Protein AF-V4M3G3-F1 (afdb_monomer)

Secondary structure (DSSP, 8-state):
-----HHHHHHHHHHHHHHHHHHHHHHHHHHHHHHHHHHHHHHTSSSSTT-HHHHHHHHHHHHHHHHHHHHHHHHHHHHH---GGGHHHHHHHHHHHHHHHHHHHHHHHHHHHHHHHHHHHHHHHHS---HHHHHHHHHHHHHT--

Solvent-accessible surface area (backbone atoms only — not comparable to full-atom values): 7692 Å² total; per-residue (Å²): 132,83,85,70,52,70,66,59,55,45,50,64,67,18,49,64,26,52,53,50,27,52,53,42,45,54,51,27,48,53,50,21,56,50,53,32,50,53,50,50,54,66,64,60,63,77,72,39,80,85,36,68,71,60,46,53,53,52,54,50,51,39,51,49,53,26,51,34,42,41,23,48,27,48,19,54,24,34,58,58,35,45,59,61,87,53,25,63,60,30,44,58,56,19,52,50,36,45,53,51,33,53,49,52,51,51,51,54,51,50,52,51,50,50,52,54,50,52,52,50,49,48,50,61,58,69,63,44,78,29,74,61,56,56,47,50,52,50,53,52,52,61,73,68,54,134

Foldseek 3Di:
DDPPPVQNVLVVVQVVLVVVLVVLLVVLLVVLVVQLVVQLVVVVPPPCVVPVVVVVLSNLVSVLSSLLSNLLSQLVSLQSGRNDVCNVVSNVVSVVSNVVSVVSVVVSVVVVVVVVVVVVCCCVVVVPVPVVVVVVVVVVVVVPDD

Radius of gyration: 27.98 Å; Cα contacts (8 Å, |Δi|>4): 97; chains: 1; bounding box: 47×36×102 Å

pLDDT: mean 77.21, std 12.93, range [45.16, 96.56]

Structure (mmCIF, N/CA/C/O backbone):
data_AF-V4M3G3-F1
#
_entry.id   AF-V4M3G3-F1
#
loop_
_atom_site.group_PDB
_atom_site.id
_atom_site.type_symbol
_atom_site.label_atom_id
_atom_site.label_alt_id
_atom_site.label_comp_id
_atom_site.label_asym_id
_atom_site.label_entity_id
_atom_site.label_seq_id
_atom_site.pdbx_PDB_ins_code
_atom_site.Cartn_x
_atom_site.Cartn_y
_atom_site.Cartn_z
_atom_site.occupancy
_atom_site.B_iso_or_equiv
_atom_site.auth_seq_id
_atom_site.auth_comp_id
_atom_site.auth_asym_id
_atom_site.auth_atom_id
_atom_site.pdbx_PDB_model_num
ATOM 1 N N . MET A 1 1 ? 25.462 -5.744 -42.652 1.00 45.16 1 MET A N 1
ATOM 2 C CA . MET A 1 1 ? 25.468 -5.465 -41.200 1.00 45.16 1 MET A CA 1
ATOM 3 C C . MET A 1 1 ? 24.360 -4.467 -40.930 1.00 45.16 1 MET A C 1
ATOM 5 O O . MET A 1 1 ? 24.442 -3.348 -41.419 1.00 45.16 1 MET A O 1
ATOM 9 N N . ALA A 1 2 ? 23.264 -4.909 -40.311 1.00 51.62 2 ALA A N 1
ATOM 10 C CA . ALA A 1 2 ? 22.099 -4.059 -40.101 1.00 51.62 2 ALA A CA 1
ATOM 11 C C . ALA A 1 2 ? 22.439 -2.969 -39.077 1.00 51.62 2 ALA A C 1
ATOM 13 O O . ALA A 1 2 ? 22.814 -3.270 -37.946 1.00 51.62 2 ALA A O 1
ATOM 14 N N . TRP A 1 3 ? 22.313 -1.714 -39.498 1.00 50.84 3 TRP A N 1
ATOM 15 C CA . TRP A 1 3 ? 22.397 -0.521 -38.665 1.00 50.84 3 TRP A CA 1
ATOM 16 C C . TRP A 1 3 ? 21.179 -0.460 -37.730 1.00 50.84 3 TRP A C 1
ATOM 18 O O . TRP A 1 3 ? 20.283 0.360 -37.910 1.00 50.84 3 TRP A O 1
ATOM 28 N N . TYR A 1 4 ? 21.089 -1.361 -36.752 1.00 58.00 4 TYR A N 1
ATOM 29 C CA . TYR A 1 4 ? 20.119 -1.192 -35.675 1.00 58.00 4 TYR A CA 1
ATOM 30 C C . TYR A 1 4 ? 20.624 -0.069 -34.776 1.00 58.00 4 TYR A C 1
ATOM 32 O O . TYR A 1 4 ? 21.642 -0.206 -34.100 1.00 58.00 4 TYR A O 1
ATOM 40 N N . SER A 1 5 ? 19.921 1.063 -34.809 1.00 73.44 5 SER A N 1
ATOM 41 C CA . SER A 1 5 ? 20.174 2.172 -33.894 1.00 73.44 5 SER A CA 1
ATOM 42 C C . SER A 1 5 ? 20.185 1.640 -32.449 1.00 73.44 5 SER A C 1
ATOM 44 O O . SER A 1 5 ? 19.262 0.899 -32.086 1.00 73.44 5 SER A O 1
ATOM 46 N N . PRO A 1 6 ? 21.180 2.001 -31.615 1.00 69.75 6 PRO A N 1
ATOM 47 C CA . PRO A 1 6 ? 21.278 1.547 -30.225 1.00 69.75 6 PRO A CA 1
ATOM 48 C C . PRO A 1 6 ? 19.985 1.781 -29.428 1.00 69.75 6 PRO A C 1
ATOM 50 O O . PRO A 1 6 ? 19.645 1.000 -28.543 1.00 69.75 6 PRO A O 1
ATOM 53 N N . LEU A 1 7 ? 19.221 2.815 -29.799 1.00 66.31 7 LEU A N 1
ATOM 54 C CA . LEU A 1 7 ? 17.898 3.122 -29.255 1.00 66.31 7 LEU A CA 1
ATOM 55 C C . LEU A 1 7 ? 16.863 2.031 -29.536 1.00 66.31 7 LEU A C 1
ATOM 57 O O . LEU A 1 7 ? 16.126 1.643 -28.637 1.00 66.31 7 LEU A O 1
ATOM 61 N N . ILE A 1 8 ? 16.811 1.517 -30.766 1.00 72.19 8 ILE A N 1
ATOM 62 C CA . ILE A 1 8 ? 15.848 0.479 -31.153 1.00 72.19 8 ILE A CA 1
ATOM 63 C C . ILE A 1 8 ? 16.177 -0.818 -30.415 1.00 72.19 8 ILE A C 1
ATOM 65 O O . ILE A 1 8 ? 15.272 -1.489 -29.921 1.00 72.19 8 ILE A O 1
ATOM 69 N N . HIS A 1 9 ? 17.467 -1.137 -30.284 1.00 71.31 9 HIS A N 1
ATOM 70 C CA . HIS A 1 9 ? 17.919 -2.317 -29.550 1.00 71.31 9 HIS A CA 1
ATOM 71 C C . HIS A 1 9 ? 17.599 -2.220 -28.048 1.00 71.31 9 HIS A C 1
ATOM 73 O O . HIS A 1 9 ? 17.061 -3.162 -27.472 1.00 71.31 9 HIS A O 1
ATOM 79 N N . ALA A 1 10 ? 17.820 -1.055 -27.427 1.00 67.75 10 ALA A N 1
ATOM 80 C CA . ALA A 1 10 ? 17.429 -0.803 -26.040 1.00 67.75 10 ALA A CA 1
ATOM 81 C C . ALA A 1 10 ? 15.906 -0.899 -25.820 1.00 67.75 10 ALA A C 1
ATOM 83 O O . ALA A 1 10 ? 15.472 -1.449 -24.810 1.00 67.75 10 ALA A O 1
ATOM 84 N N . LEU A 1 11 ? 15.092 -0.425 -26.773 1.00 70.38 11 LEU A N 1
ATOM 85 C CA . LEU A 1 11 ? 13.627 -0.504 -26.697 1.00 70.38 11 LEU A CA 1
ATOM 86 C C . LEU A 1 11 ? 13.104 -1.941 -26.832 1.00 70.38 11 LEU A C 1
ATOM 88 O O . LEU A 1 11 ? 12.148 -2.334 -26.169 1.00 70.38 11 LEU A O 1
ATOM 92 N N . THR A 1 12 ? 13.726 -2.738 -27.705 1.00 72.31 12 THR A N 1
ATOM 93 C CA . THR A 1 12 ? 13.328 -4.144 -27.890 1.00 72.31 12 THR A CA 1
ATOM 94 C C . THR A 1 12 ? 13.699 -5.004 -26.691 1.00 72.31 12 THR A C 1
ATOM 96 O O . THR A 1 12 ? 12.959 -5.920 -26.349 1.00 72.31 12 THR A O 1
ATOM 99 N N . GLN A 1 13 ? 14.807 -4.684 -26.023 1.00 76.50 13 GLN A N 1
ATOM 100 C CA . GLN A 1 13 ? 15.227 -5.360 -24.797 1.00 76.50 13 GLN A CA 1
ATOM 101 C C . GLN A 1 13 ? 14.401 -4.946 -23.568 1.00 76.50 13 GLN A C 1
ATOM 103 O O . GLN A 1 13 ? 14.268 -5.736 -22.636 1.00 76.50 13 GLN A O 1
ATOM 108 N N . SER A 1 14 ? 13.822 -3.740 -23.549 1.00 80.50 14 SER A N 1
ATOM 109 C CA . SER A 1 14 ? 13.018 -3.262 -22.416 1.00 80.50 14 SER A CA 1
ATOM 110 C C . SER A 1 14 ? 11.559 -3.725 -22.453 1.00 80.50 14 SER A C 1
ATOM 112 O O . SER A 1 14 ? 10.949 -3.885 -21.393 1.00 80.50 14 SER A O 1
ATOM 114 N N . LEU A 1 15 ? 11.016 -4.002 -23.646 1.00 84.19 15 LEU A N 1
ATOM 115 C CA . LEU A 1 15 ? 9.641 -4.471 -23.873 1.00 84.19 15 LEU A CA 1
ATOM 116 C C . LEU A 1 15 ? 9.202 -5.615 -22.934 1.00 84.19 15 LEU A C 1
ATOM 118 O O . LEU A 1 15 ? 8.155 -5.470 -22.301 1.00 84.19 15 LEU A O 1
ATOM 122 N N . PRO A 1 16 ? 9.980 -6.703 -22.757 1.00 88.50 16 PRO A N 1
ATOM 123 C CA . PRO A 1 16 ? 9.622 -7.774 -21.825 1.00 88.50 16 PRO A CA 1
ATOM 124 C C . PRO A 1 16 ? 9.454 -7.291 -20.377 1.00 88.50 16 PRO A C 1
ATOM 126 O O . PRO A 1 16 ? 8.475 -7.642 -19.723 1.00 88.50 16 PRO A O 1
ATOM 129 N N . SER A 1 17 ? 10.355 -6.428 -19.894 1.00 89.62 17 SER A N 1
ATOM 130 C CA . SER A 1 17 ? 10.288 -5.898 -18.522 1.00 89.62 17 SER A CA 1
ATOM 131 C C . SER A 1 17 ? 9.113 -4.939 -18.304 1.00 89.62 17 SER A C 1
ATOM 133 O O . SER A 1 17 ? 8.577 -4.856 -17.203 1.00 89.62 17 SER A O 1
ATOM 135 N N . ILE A 1 18 ? 8.667 -4.243 -19.356 1.00 88.44 18 ILE A N 1
ATOM 136 C CA . ILE A 1 18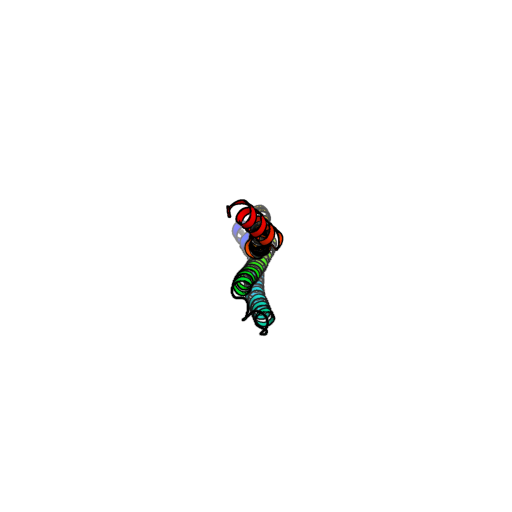 ? 7.473 -3.387 -19.313 1.00 88.44 18 ILE A CA 1
ATOM 137 C C . ILE A 1 18 ? 6.211 -4.244 -19.173 1.00 88.44 18 ILE A C 1
ATOM 139 O O . ILE A 1 18 ? 5.320 -3.913 -18.393 1.00 88.44 18 ILE A O 1
ATOM 143 N N . VAL A 1 19 ? 6.132 -5.361 -19.902 1.00 91.38 19 VAL A N 1
ATOM 144 C CA . VAL A 1 19 ? 5.013 -6.304 -19.764 1.00 91.38 19 VAL A CA 1
ATOM 145 C C . VAL A 1 19 ? 4.981 -6.881 -18.349 1.00 91.38 19 VAL A C 1
ATOM 147 O O . VAL A 1 19 ? 3.924 -6.900 -17.720 1.00 91.38 19 VAL A O 1
ATOM 150 N N . GLU A 1 20 ? 6.136 -7.279 -17.817 1.00 90.88 20 GLU A N 1
ATOM 151 C CA . GLU A 1 20 ? 6.260 -7.792 -16.451 1.00 90.88 20 GLU A CA 1
ATOM 152 C C . GLU A 1 20 ? 5.832 -6.754 -15.402 1.00 90.88 20 GLU A C 1
ATOM 154 O O . GLU A 1 20 ? 5.032 -7.066 -14.519 1.00 90.88 20 GLU A O 1
ATOM 159 N N . PHE A 1 21 ? 6.256 -5.495 -15.557 1.00 92.38 21 PHE A N 1
ATOM 160 C CA . PHE A 1 21 ? 5.810 -4.376 -14.723 1.00 92.38 21 PHE A CA 1
ATOM 161 C C . PHE A 1 21 ? 4.280 -4.269 -14.681 1.00 92.38 21 PHE A C 1
ATOM 163 O O . PHE A 1 21 ? 3.688 -4.208 -13.602 1.00 92.38 21 PHE A O 1
ATOM 170 N N . ILE A 1 22 ? 3.623 -4.284 -15.845 1.00 93.69 22 ILE A N 1
ATOM 171 C CA . ILE A 1 22 ? 2.163 -4.158 -15.938 1.00 93.69 22 ILE A CA 1
ATOM 172 C C . ILE A 1 22 ? 1.476 -5.333 -15.232 1.00 93.69 22 ILE A C 1
ATOM 174 O O . ILE A 1 22 ? 0.533 -5.124 -14.466 1.00 93.69 22 ILE A O 1
ATOM 178 N N . VAL A 1 23 ? 1.959 -6.559 -15.449 1.00 96.06 23 VAL A N 1
ATOM 179 C CA . VAL A 1 23 ? 1.402 -7.766 -14.821 1.00 96.06 23 VAL A CA 1
ATOM 180 C C . VAL A 1 23 ? 1.526 -7.700 -13.298 1.00 96.06 23 VAL A C 1
ATOM 182 O O . VAL A 1 23 ? 0.538 -7.937 -12.601 1.00 96.06 23 VAL A O 1
ATOM 185 N N . ILE A 1 24 ? 2.696 -7.318 -12.774 1.00 94.25 24 ILE A N 1
ATOM 186 C CA . ILE A 1 24 ? 2.923 -7.162 -11.329 1.00 94.25 24 ILE A CA 1
ATOM 187 C C . ILE A 1 24 ? 1.950 -6.135 -10.742 1.00 94.25 24 ILE A C 1
ATOM 189 O O . ILE A 1 24 ? 1.307 -6.408 -9.728 1.00 94.25 24 ILE A O 1
ATOM 193 N N . VAL A 1 25 ? 1.795 -4.976 -11.391 1.00 95.25 25 VAL A N 1
ATOM 194 C CA . VAL A 1 25 ? 0.896 -3.912 -10.923 1.00 95.25 25 VAL A CA 1
ATOM 195 C C . VAL A 1 25 ? -0.558 -4.382 -10.898 1.00 95.25 25 VAL A C 1
ATOM 197 O O . VAL A 1 25 ? -1.245 -4.176 -9.896 1.00 95.25 25 VAL A O 1
ATOM 200 N N . ILE A 1 26 ? -1.031 -5.053 -11.952 1.00 96.56 26 ILE A N 1
ATOM 201 C CA . ILE A 1 26 ? -2.403 -5.579 -12.010 1.00 96.56 26 ILE A CA 1
ATOM 202 C C . ILE A 1 26 ? -2.636 -6.585 -10.880 1.00 96.56 26 ILE A C 1
ATOM 204 O O . ILE A 1 26 ? -3.599 -6.442 -10.122 1.00 96.56 26 ILE A O 1
ATOM 208 N N . ILE A 1 27 ? -1.744 -7.568 -10.727 1.00 95.94 27 ILE A N 1
ATOM 209 C CA . ILE A 1 27 ? 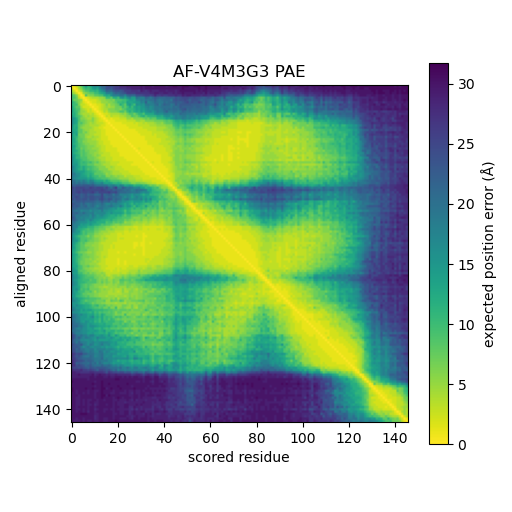-1.867 -8.601 -9.693 1.00 95.94 27 ILE A CA 1
ATOM 210 C C . ILE A 1 27 ? -1.849 -7.966 -8.303 1.00 95.94 27 ILE A C 1
ATOM 212 O O . ILE A 1 27 ? -2.726 -8.252 -7.490 1.00 95.94 27 ILE A O 1
ATOM 216 N N . GLY A 1 28 ? -0.900 -7.075 -8.021 1.00 94.31 28 GLY A N 1
ATOM 217 C CA . GLY A 1 28 ? -0.795 -6.464 -6.700 1.00 94.31 28 GLY A CA 1
ATOM 218 C C . GLY A 1 28 ? -1.983 -5.567 -6.356 1.00 94.31 28 GLY A C 1
ATOM 219 O O . GLY A 1 28 ? -2.438 -5.574 -5.212 1.00 94.31 28 GLY A O 1
ATOM 220 N N . ILE A 1 29 ? -2.577 -4.878 -7.339 1.00 94.94 29 ILE A N 1
ATOM 221 C CA . ILE A 1 29 ? -3.849 -4.173 -7.142 1.00 94.94 29 ILE A CA 1
ATOM 222 C C . ILE A 1 29 ? -4.955 -5.175 -6.784 1.00 94.94 29 ILE A C 1
ATOM 224 O O . ILE A 1 29 ? -5.642 -4.979 -5.779 1.00 94.94 29 ILE A O 1
ATOM 228 N N . MET A 1 30 ? -5.118 -6.263 -7.543 1.00 96.50 30 MET A N 1
ATOM 229 C CA . MET A 1 30 ? -6.134 -7.282 -7.243 1.00 96.50 30 MET A CA 1
ATOM 230 C C . MET A 1 30 ? -5.958 -7.866 -5.835 1.00 96.50 30 MET A C 1
ATOM 232 O O . MET A 1 30 ? -6.932 -7.955 -5.084 1.00 96.50 30 MET A O 1
ATOM 236 N N . VAL A 1 31 ? -4.722 -8.183 -5.442 1.00 95.50 31 VAL A N 1
ATOM 237 C CA . VAL A 1 31 ? -4.388 -8.668 -4.096 1.00 95.50 31 VAL A CA 1
ATOM 238 C C . VAL A 1 31 ? -4.722 -7.617 -3.036 1.00 95.50 31 VAL A C 1
ATOM 240 O O . VAL A 1 31 ? -5.371 -7.949 -2.047 1.00 95.50 31 VAL A O 1
ATOM 243 N N . ALA A 1 32 ? -4.367 -6.345 -3.238 1.00 94.25 32 ALA A N 1
ATOM 244 C CA . ALA A 1 32 ? -4.658 -5.278 -2.282 1.00 94.25 32 ALA A CA 1
ATOM 245 C C . ALA A 1 32 ? -6.166 -5.115 -2.031 1.00 94.25 32 ALA A C 1
ATOM 247 O O . ALA A 1 32 ? -6.603 -4.997 -0.884 1.00 94.25 32 ALA A O 1
ATOM 248 N N . TYR A 1 33 ? -6.980 -5.140 -3.092 1.00 94.38 33 TYR A N 1
ATOM 249 C CA . TYR A 1 33 ? -8.438 -5.090 -2.967 1.00 94.38 33 TYR A CA 1
ATOM 250 C C . TYR A 1 33 ? -9.007 -6.358 -2.319 1.00 94.38 33 TYR A C 1
ATOM 252 O O . TYR A 1 33 ? -9.883 -6.251 -1.458 1.00 94.38 33 TYR A O 1
ATOM 260 N N . GLY A 1 34 ? -8.492 -7.537 -2.681 1.00 93.12 34 GLY A N 1
ATOM 261 C CA . GLY A 1 34 ? -8.896 -8.815 -2.096 1.00 93.12 34 GLY A CA 1
ATOM 262 C C . GLY A 1 34 ? -8.624 -8.877 -0.593 1.00 93.12 34 GLY A C 1
ATOM 263 O O . GLY A 1 34 ? -9.541 -9.109 0.194 1.00 93.12 34 GLY A O 1
ATOM 264 N N . VAL A 1 35 ? -7.392 -8.578 -0.175 1.00 92.69 35 VAL A N 1
ATOM 265 C CA . VAL A 1 35 ? -6.981 -8.565 1.237 1.00 92.69 35 VAL A CA 1
ATOM 266 C C . VAL A 1 35 ? -7.777 -7.530 2.032 1.00 92.69 35 VAL A C 1
ATOM 268 O O . VAL A 1 35 ? -8.276 -7.842 3.112 1.00 92.69 35 VAL A O 1
ATOM 271 N N . ALA A 1 36 ? -7.988 -6.326 1.490 1.00 89.19 36 ALA A N 1
ATOM 272 C CA . ALA A 1 36 ? -8.802 -5.305 2.149 1.00 89.19 36 ALA A CA 1
ATOM 273 C C . ALA A 1 36 ? -10.266 -5.742 2.335 1.00 89.19 36 ALA A C 1
ATOM 275 O O . ALA A 1 36 ? -10.878 -5.455 3.366 1.00 89.19 36 ALA A O 1
ATOM 276 N N . ALA A 1 37 ? -10.841 -6.449 1.358 1.00 89.06 37 ALA A N 1
ATOM 277 C CA . ALA A 1 37 ? -12.192 -6.990 1.463 1.00 89.06 37 ALA A CA 1
ATOM 278 C C . ALA A 1 37 ? -12.283 -8.105 2.517 1.00 89.06 37 ALA A C 1
ATOM 280 O O . ALA A 1 37 ? -13.229 -8.116 3.307 1.00 89.06 37 ALA A O 1
ATOM 281 N N . VAL A 1 38 ? -11.293 -9.004 2.565 1.00 88.62 38 VAL A N 1
ATOM 282 C CA . VAL A 1 38 ? -11.206 -10.066 3.580 1.00 88.62 38 VAL A CA 1
ATOM 283 C C . VAL A 1 38 ? -11.069 -9.467 4.977 1.00 88.62 38 VAL A C 1
ATOM 285 O O . VAL A 1 38 ? -11.845 -9.824 5.859 1.00 88.62 38 VAL A O 1
ATOM 288 N N . LEU A 1 39 ? -10.164 -8.503 5.170 1.00 86.50 39 LEU A N 1
ATOM 289 C CA . LEU A 1 39 ? -9.990 -7.809 6.447 1.00 86.50 39 LEU A CA 1
ATOM 290 C C . LEU A 1 39 ? -11.268 -7.092 6.880 1.00 86.50 39 LEU A C 1
ATOM 292 O O . LEU A 1 39 ? -11.704 -7.262 8.012 1.00 86.50 39 LEU A O 1
ATOM 296 N N . ARG A 1 40 ? -11.925 -6.349 5.980 1.00 83.38 40 ARG A N 1
ATOM 297 C CA . ARG A 1 40 ? -13.220 -5.718 6.288 1.00 83.38 40 ARG A CA 1
ATOM 298 C C . ARG A 1 40 ? -14.246 -6.740 6.752 1.00 83.38 40 ARG A C 1
ATOM 300 O O . ARG A 1 40 ? -14.909 -6.496 7.750 1.00 83.38 40 ARG A O 1
ATOM 307 N N . ARG A 1 41 ? -14.377 -7.873 6.055 1.00 81.88 41 ARG A N 1
ATOM 308 C CA . ARG A 1 41 ? -15.327 -8.932 6.431 1.00 81.88 41 ARG A CA 1
ATOM 309 C C . ARG A 1 41 ? -14.984 -9.565 7.777 1.00 81.88 41 ARG A C 1
ATOM 311 O O . ARG A 1 41 ? -15.888 -9.754 8.580 1.00 81.88 41 ARG A O 1
ATOM 318 N N . ALA A 1 42 ? -13.709 -9.845 8.033 1.00 78.56 42 ALA A N 1
ATOM 319 C CA . ALA A 1 42 ? -13.252 -10.403 9.304 1.00 78.56 42 ALA A CA 1
ATOM 320 C C . ALA A 1 42 ? -13.531 -9.450 10.478 1.00 78.56 42 ALA A C 1
ATOM 322 O O . ALA A 1 42 ? -13.993 -9.877 11.530 1.00 78.56 42 ALA A O 1
ATOM 323 N N . LEU A 1 43 ? -13.317 -8.150 10.276 1.00 71.19 43 LEU A N 1
ATOM 324 C CA . LEU A 1 43 ? -13.523 -7.116 11.293 1.00 71.19 43 LEU A CA 1
ATOM 325 C C . LEU A 1 43 ? -15.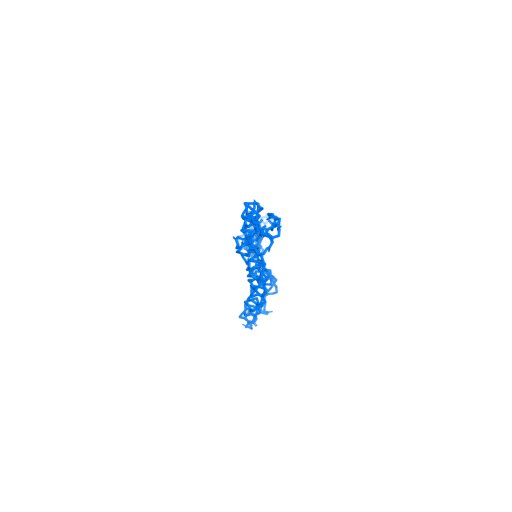003 -6.719 11.460 1.00 71.19 43 LEU A C 1
ATOM 327 O O . LEU A 1 43 ? -15.385 -6.188 12.496 1.00 71.19 43 LEU A O 1
ATOM 331 N N . LEU A 1 44 ? -15.852 -6.999 10.466 1.00 65.94 44 LEU A N 1
ATOM 332 C CA . LEU A 1 44 ? -17.306 -6.784 10.506 1.00 65.94 44 LEU A CA 1
ATOM 333 C C . LEU A 1 44 ? -18.083 -7.918 11.190 1.00 65.94 44 LEU A C 1
ATOM 335 O O . LEU A 1 44 ? -19.307 -7.833 11.272 1.00 65.94 44 LEU A O 1
ATOM 339 N N . LEU A 1 45 ? -17.426 -8.978 11.673 1.00 60.56 45 LEU A N 1
ATOM 340 C CA . LEU A 1 45 ? -18.083 -10.087 12.373 1.00 60.56 45 LEU A CA 1
ATOM 341 C C . LEU A 1 45 ? -18.660 -9.630 13.726 1.00 60.56 45 LEU A C 1
ATOM 343 O O . LEU A 1 45 ? -18.066 -9.905 14.758 1.00 60.56 45 LEU A O 1
ATOM 347 N N . LYS A 1 46 ? -19.811 -8.937 13.707 1.00 56.19 46 LYS A N 1
ATOM 348 C CA . LYS A 1 46 ? -20.770 -8.600 14.790 1.00 56.19 46 LYS A CA 1
ATOM 349 C C . LYS A 1 46 ? -20.246 -7.997 16.110 1.00 56.19 46 LYS A C 1
ATOM 351 O O . LYS A 1 46 ? -21.055 -7.516 16.893 1.00 56.19 46 LYS A O 1
ATOM 356 N N . TYR A 1 47 ? -18.944 -7.979 16.362 1.00 57.78 47 TYR A N 1
ATOM 357 C CA . TYR A 1 47 ? -18.349 -7.662 17.661 1.00 57.78 47 TYR A CA 1
ATOM 358 C C . TYR A 1 47 ? -18.081 -6.161 17.837 1.00 57.78 47 TYR A C 1
ATOM 360 O O . TYR A 1 47 ? -18.106 -5.648 18.950 1.00 57.78 47 TYR A O 1
ATOM 368 N N . PHE A 1 48 ? -17.859 -5.438 16.735 1.00 58.75 48 PHE A N 1
ATOM 369 C CA . PHE A 1 48 ? -17.474 -4.020 16.755 1.00 58.75 48 PHE A CA 1
ATOM 370 C C . PHE A 1 48 ? -18.604 -3.050 16.390 1.00 58.75 48 PHE A C 1
ATOM 372 O O . PHE A 1 48 ? -18.403 -1.840 16.453 1.00 58.75 48 PHE A O 1
ATOM 379 N N . ASP A 1 49 ? -19.804 -3.539 16.056 1.00 61.44 49 ASP A N 1
ATOM 380 C CA . ASP A 1 49 ? -20.958 -2.655 15.815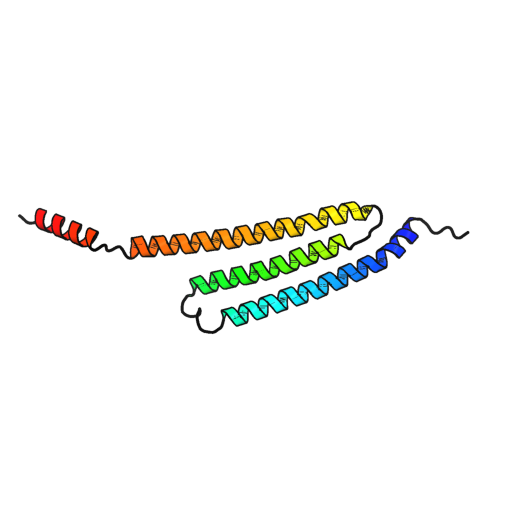 1.00 61.44 49 ASP A CA 1
ATOM 381 C C . ASP A 1 49 ? -21.400 -1.905 17.082 1.00 61.44 49 ASP A C 1
ATOM 383 O O . ASP A 1 49 ? -22.008 -0.844 16.985 1.00 61.44 49 ASP A O 1
ATOM 387 N N . GLN A 1 50 ? -21.043 -2.414 18.266 1.00 62.28 50 GLN A N 1
ATOM 388 C CA . GLN A 1 50 ? -21.313 -1.767 19.553 1.00 62.28 50 GLN A CA 1
ATOM 389 C C . GLN A 1 50 ? -20.327 -0.629 19.892 1.00 62.28 50 GLN A C 1
ATOM 391 O O . GLN A 1 50 ? -20.589 0.127 20.823 1.00 62.28 50 GLN A O 1
ATOM 396 N N . TYR A 1 51 ? -19.227 -0.469 19.139 1.00 66.81 51 TYR A N 1
ATOM 397 C CA . TYR A 1 51 ? -18.173 0.519 19.414 1.00 66.81 51 TYR A CA 1
ATOM 398 C C . TYR A 1 51 ? -17.804 1.323 18.150 1.00 66.81 51 TYR A C 1
ATOM 400 O O . TYR A 1 51 ? -16.864 0.963 17.430 1.00 66.81 51 TYR A O 1
ATOM 408 N N . PRO A 1 52 ? -18.520 2.427 17.854 1.00 65.62 52 PRO A N 1
ATOM 409 C CA . PRO A 1 52 ? -18.331 3.206 16.625 1.00 65.62 52 PRO A CA 1
ATOM 410 C C . PRO A 1 52 ? -16.92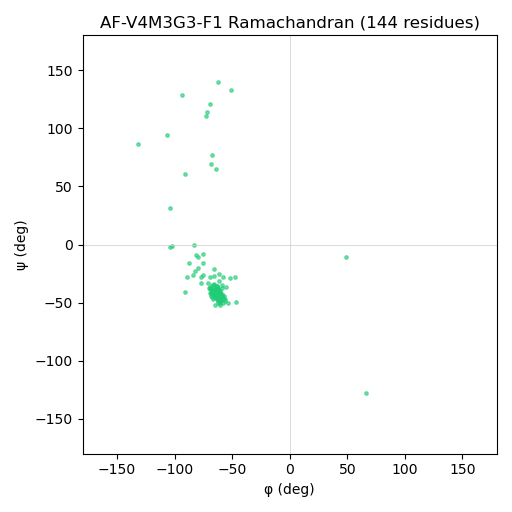1 3.808 16.475 1.00 65.62 52 PRO A C 1
ATOM 412 O O . PRO A 1 52 ? -16.413 3.891 15.356 1.00 65.62 52 PRO A O 1
ATOM 415 N N . GLU A 1 53 ? -16.250 4.150 17.577 1.00 65.88 53 GLU A N 1
ATOM 416 C CA . GLU A 1 53 ? -14.867 4.659 17.578 1.00 65.88 53 GLU A CA 1
ATOM 417 C C . GLU A 1 53 ? -13.858 3.599 17.108 1.00 65.88 53 GLU A C 1
ATOM 419 O O . GLU A 1 53 ? -12.989 3.865 16.272 1.00 65.88 53 GLU A O 1
ATOM 424 N N . VAL A 1 54 ? -14.035 2.350 17.550 1.00 64.69 54 VAL A N 1
ATOM 425 C CA . VAL A 1 54 ? -13.190 1.217 17.144 1.00 64.69 54 VAL A CA 1
ATOM 426 C C . VAL A 1 54 ? -13.426 0.874 15.671 1.00 64.69 54 VAL A C 1
ATOM 428 O O . VAL A 1 54 ? -12.483 0.586 14.937 1.00 64.69 54 VAL A O 1
ATOM 431 N N . LYS A 1 55 ? -14.671 0.986 15.192 1.00 67.62 55 LYS A N 1
ATOM 432 C CA . LYS A 1 55 ? -15.032 0.778 13.779 1.00 67.62 55 LYS A CA 1
ATOM 433 C C . LYS A 1 55 ? -14.348 1.784 12.840 1.00 67.62 55 LYS A C 1
ATOM 435 O O . LYS A 1 55 ? -13.920 1.399 11.750 1.00 67.62 55 LYS A O 1
ATOM 440 N N . GLY A 1 56 ? -14.195 3.041 13.264 1.00 69.00 56 GLY A N 1
ATOM 441 C CA . GLY A 1 56 ? -13.449 4.068 12.525 1.00 69.00 56 GLY A CA 1
ATOM 442 C C . GLY A 1 56 ? -11.953 3.754 12.413 1.00 69.00 56 GLY A C 1
ATOM 443 O O . GLY A 1 56 ? -11.391 3.788 11.315 1.00 69.00 56 GLY A O 1
ATOM 444 N N . LEU A 1 57 ? -11.327 3.351 13.524 1.00 70.62 57 LEU A N 1
ATOM 445 C CA . LEU A 1 57 ? -9.925 2.909 13.557 1.00 70.62 57 LEU A CA 1
ATOM 446 C C . LEU A 1 57 ? -9.685 1.654 12.705 1.00 70.62 57 LEU A C 1
ATOM 448 O O . LEU A 1 57 ? -8.679 1.561 12.003 1.00 70.62 57 LEU A O 1
ATOM 452 N N . LEU A 1 58 ? -10.632 0.715 12.705 1.00 71.88 58 LEU A N 1
ATOM 453 C CA . LEU A 1 58 ? -10.602 -0.479 11.857 1.00 71.88 58 LEU A CA 1
ATOM 454 C C . LEU A 1 58 ? -10.719 -0.130 10.366 1.00 71.88 58 LEU A C 1
ATOM 456 O O . LEU A 1 58 ? -10.041 -0.717 9.527 1.00 71.88 58 LEU A O 1
ATOM 460 N N . GLY A 1 59 ? -11.547 0.853 10.008 1.00 75.25 59 GLY A N 1
ATOM 461 C CA . GLY A 1 59 ? -11.633 1.349 8.633 1.00 75.25 59 GLY A CA 1
ATOM 462 C C . GLY A 1 59 ? -10.312 1.953 8.145 1.00 75.25 59 GLY A C 1
ATOM 463 O O . GLY A 1 59 ? -9.871 1.654 7.030 1.00 75.25 59 GLY A O 1
ATOM 464 N N . LEU A 1 60 ? -9.669 2.753 9.001 1.00 79.00 60 LEU A N 1
ATOM 465 C CA . LEU A 1 60 ? -8.350 3.342 8.760 1.00 79.00 60 LEU A CA 1
ATOM 466 C C . LEU A 1 60 ? -7.260 2.275 8.626 1.00 79.00 60 LEU A C 1
ATOM 468 O O . LEU A 1 60 ? -6.480 2.331 7.676 1.00 79.00 60 LEU A O 1
ATOM 472 N N . SER A 1 61 ? -7.236 1.269 9.505 1.00 80.62 61 SER A N 1
ATOM 473 C CA . SER A 1 61 ? -6.232 0.202 9.452 1.00 80.62 61 SER A CA 1
ATOM 474 C C . SER A 1 61 ? -6.350 -0.638 8.178 1.00 80.62 61 SER A C 1
ATOM 476 O O . SER A 1 61 ? -5.342 -0.908 7.528 1.00 80.62 61 SER A O 1
ATOM 478 N N . VAL A 1 62 ? -7.568 -0.971 7.731 1.00 86.00 62 VAL A N 1
ATOM 479 C CA . VAL A 1 62 ? -7.754 -1.677 6.452 1.00 86.00 62 VAL A CA 1
ATOM 480 C C . VAL A 1 62 ? -7.342 -0.812 5.259 1.00 86.00 62 VAL A C 1
ATOM 482 O O . VAL A 1 62 ? -6.743 -1.316 4.305 1.00 86.00 62 VAL A O 1
ATOM 485 N N . GLY A 1 63 ? -7.643 0.489 5.300 1.00 86.12 63 GLY A N 1
ATOM 486 C CA . GLY A 1 63 ? -7.171 1.442 4.296 1.00 86.12 63 GLY A CA 1
ATOM 487 C C . GLY A 1 63 ? -5.643 1.492 4.219 1.00 86.12 63 GLY A C 1
ATOM 488 O O . GLY A 1 63 ? -5.085 1.417 3.124 1.00 86.12 63 GLY A O 1
ATOM 489 N N . ALA A 1 64 ? -4.976 1.529 5.374 1.00 86.38 64 ALA A N 1
ATOM 490 C CA . ALA A 1 64 ? -3.521 1.531 5.479 1.00 86.38 64 ALA A CA 1
ATOM 491 C C . ALA A 1 64 ? -2.898 0.233 4.946 1.00 86.38 64 ALA A C 1
ATOM 493 O O . ALA A 1 64 ? -1.955 0.297 4.163 1.00 86.38 64 ALA A O 1
ATOM 494 N N . VAL A 1 65 ? -3.457 -0.938 5.275 1.00 88.94 65 VAL A N 1
ATOM 495 C CA . VAL A 1 65 ? -2.982 -2.229 4.738 1.00 88.94 65 VAL A CA 1
ATOM 496 C C . VAL A 1 65 ? -3.126 -2.282 3.217 1.00 88.94 65 VAL A C 1
ATOM 498 O O . VAL A 1 65 ? -2.202 -2.696 2.520 1.00 88.94 65 VAL A O 1
ATOM 501 N N . LYS A 1 66 ? -4.256 -1.813 2.673 1.00 90.88 66 LYS A N 1
ATOM 502 C CA . LYS A 1 66 ? -4.450 -1.733 1.219 1.00 90.88 66 LYS A CA 1
ATOM 503 C C . LYS A 1 66 ? -3.391 -0.844 0.562 1.00 90.88 66 LYS A C 1
ATOM 505 O O . LYS A 1 66 ? -2.793 -1.247 -0.432 1.00 90.88 66 LYS A O 1
ATOM 510 N N . ALA A 1 67 ? -3.170 0.354 1.105 1.00 88.25 67 ALA A N 1
ATOM 511 C CA . ALA A 1 67 ? -2.172 1.290 0.593 1.00 88.25 67 ALA A CA 1
ATOM 512 C C . ALA A 1 67 ? -0.753 0.709 0.681 1.00 88.25 67 ALA A C 1
ATOM 514 O O . ALA A 1 67 ? 0.008 0.808 -0.277 1.00 88.25 67 ALA A O 1
ATOM 515 N N . PHE A 1 68 ? -0.428 0.030 1.783 1.00 89.25 68 PHE A N 1
ATOM 516 C CA . PHE A 1 68 ? 0.849 -0.648 1.977 1.00 89.25 68 PHE A CA 1
ATOM 517 C C . PHE A 1 68 ? 1.118 -1.699 0.893 1.00 89.25 68 PHE A C 1
ATOM 519 O O . PHE A 1 68 ? 2.164 -1.660 0.252 1.00 89.25 68 PHE A O 1
ATOM 526 N N . ILE A 1 69 ? 0.157 -2.590 0.626 1.00 91.25 69 ILE A N 1
ATOM 527 C CA . ILE A 1 69 ? 0.303 -3.632 -0.404 1.00 91.25 69 ILE A CA 1
ATOM 528 C C . ILE A 1 69 ? 0.528 -3.005 -1.787 1.00 91.25 69 ILE A C 1
ATOM 530 O O . ILE A 1 69 ? 1.374 -3.478 -2.547 1.00 91.25 69 ILE A O 1
ATOM 534 N N . ILE A 1 70 ? -0.180 -1.917 -2.109 1.00 91.88 70 ILE A N 1
ATOM 535 C CA . ILE A 1 70 ? -0.005 -1.193 -3.379 1.00 91.88 70 ILE A CA 1
ATOM 536 C C . ILE A 1 70 ? 1.403 -0.595 -3.481 1.00 91.88 70 ILE A C 1
ATOM 538 O O . ILE A 1 70 ? 2.041 -0.712 -4.523 1.00 91.88 70 ILE A O 1
ATOM 542 N N . LEU A 1 71 ? 1.911 0.013 -2.409 1.00 91.31 71 LEU A N 1
ATOM 543 C CA . LEU A 1 71 ? 3.245 0.615 -2.400 1.00 91.31 71 LEU A CA 1
ATOM 544 C C . LEU A 1 71 ? 4.357 -0.428 -2.516 1.00 91.31 71 LEU A C 1
ATOM 546 O O . LEU A 1 71 ? 5.295 -0.227 -3.282 1.00 91.31 71 LEU A O 1
ATOM 550 N N . VAL A 1 72 ? 4.225 -1.565 -1.830 1.00 91.00 72 VAL A N 1
ATOM 551 C CA . VAL A 1 72 ? 5.148 -2.701 -1.979 1.00 91.00 72 VAL A CA 1
ATOM 552 C C . VAL A 1 72 ? 5.102 -3.250 -3.405 1.00 91.00 72 VAL A C 1
ATOM 554 O O . VAL A 1 72 ? 6.145 -3.494 -4.004 1.00 91.00 72 VAL A O 1
ATOM 557 N N . THR A 1 73 ? 3.906 -3.385 -3.983 1.00 94.06 73 THR A N 1
ATOM 558 C CA . THR A 1 73 ? 3.740 -3.813 -5.380 1.00 94.06 73 THR A CA 1
ATOM 559 C C . THR A 1 73 ? 4.463 -2.866 -6.332 1.00 94.06 73 THR A C 1
ATOM 561 O O . THR A 1 73 ? 5.186 -3.322 -7.212 1.00 94.06 73 THR A O 1
ATOM 564 N N . LEU A 1 74 ? 4.296 -1.553 -6.152 1.00 91.94 74 LEU A N 1
ATOM 565 C CA . LEU A 1 74 ? 4.963 -0.544 -6.973 1.00 91.94 74 LEU A CA 1
ATOM 566 C C . LEU A 1 74 ? 6.482 -0.603 -6.817 1.00 91.94 74 LEU A C 1
ATOM 568 O O . LEU A 1 74 ? 7.179 -0.568 -7.825 1.00 91.94 74 LEU A O 1
ATOM 572 N N . ALA A 1 75 ? 6.994 -0.746 -5.592 1.00 90.12 75 ALA A N 1
ATOM 573 C CA . ALA A 1 75 ? 8.427 -0.910 -5.348 1.00 90.12 75 ALA A CA 1
ATOM 574 C C . ALA A 1 75 ? 8.992 -2.107 -6.130 1.00 90.12 75 ALA A C 1
ATOM 576 O O . ALA A 1 75 ? 9.970 -1.971 -6.861 1.00 90.12 75 ALA A O 1
ATOM 577 N N . ILE A 1 76 ? 8.329 -3.264 -6.044 1.00 89.50 76 ILE A N 1
ATOM 578 C CA . ILE A 1 76 ? 8.737 -4.474 -6.770 1.00 89.50 76 ILE A CA 1
ATOM 579 C C . ILE A 1 76 ? 8.644 -4.252 -8.284 1.00 89.50 76 ILE A C 1
ATOM 581 O O . ILE A 1 76 ? 9.582 -4.575 -9.007 1.00 89.50 76 ILE A O 1
ATOM 585 N N . ALA A 1 77 ? 7.550 -3.664 -8.771 1.00 90.75 77 ALA A N 1
ATOM 586 C CA . ALA A 1 77 ? 7.357 -3.411 -10.194 1.00 90.75 77 ALA A CA 1
ATOM 587 C C . ALA A 1 77 ? 8.462 -2.499 -10.757 1.00 90.75 77 ALA A C 1
ATOM 589 O O . ALA A 1 77 ? 9.073 -2.829 -11.773 1.00 90.75 77 ALA A O 1
ATOM 590 N N . PHE A 1 78 ? 8.778 -1.393 -10.075 1.00 88.94 78 PHE A N 1
ATOM 591 C CA . PHE A 1 78 ? 9.856 -0.488 -10.484 1.00 88.94 78 PHE A CA 1
ATOM 592 C C . PHE A 1 78 ? 11.235 -1.156 -10.456 1.00 88.94 78 PHE A C 1
ATOM 594 O O . PHE A 1 78 ? 12.039 -0.906 -11.350 1.00 88.94 78 PHE A O 1
ATOM 601 N N . ALA A 1 79 ? 11.496 -2.047 -9.494 1.00 86.62 79 ALA A N 1
ATOM 602 C CA . ALA A 1 79 ? 12.769 -2.763 -9.398 1.00 86.62 79 ALA A CA 1
ATOM 603 C C . ALA A 1 79 ? 13.020 -3.732 -10.570 1.00 86.62 79 ALA A C 1
ATOM 605 O O . ALA A 1 79 ? 14.171 -4.011 -10.911 1.00 86.62 79 ALA A O 1
ATOM 606 N N . VAL A 1 80 ? 11.954 -4.242 -11.191 1.00 88.00 80 VAL A N 1
ATOM 607 C CA . VAL A 1 80 ? 12.022 -5.198 -12.309 1.00 88.00 80 VAL A CA 1
ATOM 608 C C . VAL A 1 80 ? 12.125 -4.492 -13.672 1.00 88.00 80 VAL A C 1
ATOM 610 O O . VAL A 1 80 ? 12.531 -5.103 -14.663 1.00 88.00 80 VAL A O 1
ATOM 613 N N . LEU A 1 81 ? 11.826 -3.191 -13.736 1.00 87.50 81 LEU A N 1
ATOM 614 C CA . LEU A 1 81 ? 11.812 -2.414 -14.974 1.00 87.50 81 LEU A CA 1
ATOM 615 C C . LEU A 1 81 ? 13.239 -2.161 -15.504 1.00 87.50 81 LEU A C 1
ATOM 617 O O . LEU A 1 81 ? 14.022 -1.419 -14.911 1.00 87.50 81 LEU A O 1
ATOM 621 N N . LYS A 1 82 ? 13.576 -2.741 -16.663 1.00 84.38 82 LYS A N 1
ATOM 622 C CA . LYS A 1 82 ? 14.906 -2.638 -17.289 1.00 84.38 82 LYS A CA 1
ATOM 623 C C . LYS A 1 82 ? 14.851 -1.712 -18.500 1.00 84.38 82 LYS A C 1
ATOM 625 O O . LYS A 1 82 ? 14.564 -2.135 -19.615 1.00 84.38 82 LYS A O 1
ATOM 630 N N . LEU A 1 83 ? 15.164 -0.435 -18.288 1.00 81.75 83 LEU A N 1
ATOM 631 C CA . LEU A 1 83 ? 15.129 0.621 -19.312 1.00 81.75 83 LEU A CA 1
ATOM 632 C C . LEU A 1 83 ? 16.533 1.006 -19.822 1.00 81.75 83 LEU A C 1
ATOM 634 O O . LEU A 1 83 ? 16.798 2.164 -20.148 1.00 81.75 83 LEU A O 1
ATOM 638 N N . GLY A 1 84 ? 17.472 0.055 -19.847 1.00 80.56 84 GLY A N 1
ATOM 639 C CA . GLY A 1 84 ? 18.865 0.325 -20.217 1.00 80.56 84 GLY A CA 1
ATOM 640 C C . GLY A 1 84 ? 19.552 1.241 -19.188 1.00 80.56 84 GLY A C 1
ATOM 641 O O . GLY A 1 84 ? 19.470 0.942 -17.994 1.00 80.56 84 GLY A O 1
ATOM 642 N N . PRO A 1 85 ? 20.191 2.360 -19.586 1.00 75.00 85 PRO A N 1
ATOM 643 C CA . PRO A 1 85 ? 20.852 3.285 -18.654 1.00 75.00 85 PRO A CA 1
ATOM 644 C C . PRO A 1 85 ? 19.914 3.860 -17.584 1.00 75.00 85 PRO A C 1
ATOM 646 O O . PRO A 1 85 ? 20.347 4.167 -16.478 1.00 75.00 85 PRO A O 1
ATOM 649 N N . ALA A 1 86 ? 18.615 3.966 -17.889 1.00 77.75 86 ALA A N 1
ATOM 650 C CA . ALA A 1 86 ? 17.622 4.497 -16.962 1.00 77.75 86 ALA A CA 1
ATOM 651 C C . ALA A 1 86 ? 17.235 3.523 -15.830 1.00 77.75 86 ALA A C 1
ATOM 653 O O . ALA A 1 86 ? 16.557 3.923 -14.887 1.00 77.75 86 ALA A O 1
ATOM 654 N N . THR A 1 87 ? 17.686 2.264 -15.885 1.00 81.88 87 THR A N 1
ATOM 655 C CA . THR A 1 87 ? 17.403 1.241 -14.859 1.00 81.88 87 THR A CA 1
ATOM 656 C C . THR A 1 87 ? 17.900 1.663 -13.475 1.00 81.88 87 THR A C 1
ATOM 658 O O . THR A 1 87 ? 17.227 1.402 -12.484 1.00 81.88 87 THR A O 1
ATOM 661 N N . VAL A 1 88 ? 19.030 2.378 -13.400 1.00 82.38 88 VAL A N 1
ATOM 662 C CA . VAL A 1 88 ? 19.579 2.878 -12.127 1.00 82.38 88 VAL A CA 1
ATOM 663 C C . VAL A 1 88 ? 18.600 3.843 -11.454 1.00 82.38 88 VAL A C 1
ATOM 665 O O . VAL A 1 88 ? 18.297 3.698 -10.275 1.00 82.38 88 VAL A O 1
ATOM 668 N N . TYR A 1 89 ? 18.015 4.771 -12.218 1.00 81.19 89 TYR A N 1
ATOM 669 C CA . TYR A 1 89 ? 17.001 5.685 -11.689 1.00 81.19 89 TYR A CA 1
ATOM 670 C C . TYR A 1 89 ? 15.725 4.953 -11.268 1.00 81.19 89 TYR A C 1
ATOM 672 O O . TYR A 1 89 ? 15.110 5.331 -10.279 1.00 81.19 89 TYR A O 1
ATOM 680 N N . MET A 1 90 ? 15.327 3.893 -11.979 1.00 83.12 90 MET A N 1
ATOM 68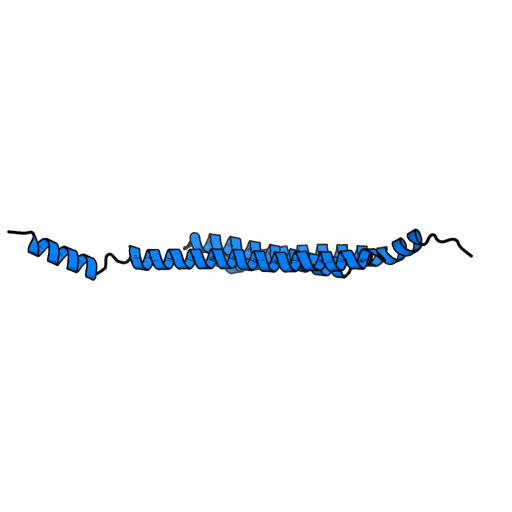1 C CA . MET A 1 90 ? 14.147 3.101 -11.606 1.00 83.12 90 MET A CA 1
ATOM 682 C C . MET A 1 90 ? 14.354 2.333 -10.296 1.00 83.12 90 MET A C 1
ATOM 684 O O . MET A 1 90 ? 13.419 2.226 -9.506 1.00 83.12 90 MET A O 1
ATOM 688 N N . GLN A 1 91 ? 15.574 1.864 -10.025 1.00 82.62 91 GLN A N 1
ATOM 689 C CA . GLN A 1 91 ? 15.925 1.242 -8.745 1.00 82.62 91 GLN A CA 1
ATOM 690 C C . GLN A 1 91 ? 15.895 2.245 -7.590 1.00 82.62 91 GLN A C 1
ATOM 692 O O . GLN A 1 91 ? 15.367 1.933 -6.527 1.00 82.62 91 GLN A O 1
ATOM 697 N N . GLU A 1 92 ? 16.383 3.467 -7.807 1.00 81.00 92 GLU A N 1
ATOM 698 C CA . GLU A 1 92 ? 16.247 4.539 -6.816 1.00 81.00 92 GLU A CA 1
ATOM 699 C C . GLU A 1 92 ? 14.772 4.874 -6.566 1.00 81.00 92 GLU A C 1
ATOM 701 O O . GLU A 1 92 ? 14.323 4.922 -5.421 1.00 81.00 92 GLU A O 1
ATOM 706 N N . VAL A 1 93 ? 13.977 5.010 -7.635 1.00 81.19 93 VAL A N 1
ATOM 707 C CA . VAL A 1 93 ? 12.528 5.246 -7.549 1.00 81.19 93 VAL A CA 1
ATOM 708 C C . VAL A 1 93 ? 11.819 4.120 -6.789 1.00 81.19 93 VAL A C 1
ATOM 710 O O . VAL A 1 93 ? 10.922 4.407 -6.001 1.00 81.19 93 VAL A O 1
ATOM 713 N N . ALA A 1 94 ? 12.237 2.862 -6.949 1.00 84.56 94 ALA A N 1
ATOM 714 C CA . ALA A 1 94 ? 11.657 1.709 -6.258 1.00 84.56 94 ALA A CA 1
ATOM 715 C C . ALA A 1 94 ? 11.785 1.772 -4.723 1.00 84.56 94 ALA A C 1
ATOM 717 O O . ALA A 1 94 ? 10.943 1.215 -4.015 1.00 84.56 94 ALA A O 1
ATOM 718 N N . ASN A 1 95 ? 12.781 2.486 -4.192 1.00 83.06 95 ASN A N 1
ATOM 719 C CA . ASN A 1 95 ? 12.989 2.612 -2.748 1.00 83.06 95 ASN A CA 1
ATOM 720 C C . ASN A 1 95 ? 12.013 3.601 -2.082 1.00 83.06 95 ASN A C 1
ATOM 722 O O . ASN A 1 95 ? 11.663 3.438 -0.908 1.00 83.06 95 ASN A O 1
ATOM 726 N N . TYR A 1 96 ? 11.520 4.607 -2.814 1.00 83.00 96 TYR A N 1
ATOM 727 C CA . TYR A 1 96 ? 10.622 5.626 -2.254 1.00 83.00 96 TYR A CA 1
ATOM 728 C C . TYR A 1 96 ? 9.253 5.077 -1.825 1.00 83.00 96 TYR A C 1
ATOM 730 O O . TYR A 1 96 ? 8.839 5.384 -0.703 1.00 83.00 96 TYR A O 1
ATOM 738 N N . PRO A 1 97 ? 8.539 4.257 -2.631 1.00 83.38 97 PRO A N 1
ATOM 739 C CA . PRO A 1 97 ? 7.275 3.659 -2.214 1.00 83.38 97 PRO A CA 1
ATOM 740 C C . PRO A 1 97 ? 7.399 2.861 -0.919 1.00 83.38 97 PRO A C 1
ATOM 742 O O . PRO A 1 97 ? 6.495 2.925 -0.091 1.00 83.38 97 PRO A O 1
ATOM 745 N N . LEU A 1 98 ? 8.518 2.159 -0.707 1.00 80.31 98 LEU A N 1
ATOM 746 C CA . LEU A 1 98 ? 8.737 1.365 0.501 1.00 80.31 98 LEU A CA 1
ATOM 747 C C . LEU A 1 98 ? 8.894 2.250 1.747 1.00 80.31 98 LEU A C 1
ATOM 749 O O . LEU A 1 98 ? 8.260 1.992 2.772 1.00 80.31 98 LEU A O 1
ATOM 753 N N . SER A 1 99 ? 9.676 3.329 1.641 1.00 82.44 99 SER A N 1
ATOM 754 C CA . SER A 1 99 ? 9.806 4.338 2.702 1.00 82.44 99 SER A CA 1
ATOM 755 C C . SER A 1 99 ? 8.458 4.996 3.026 1.00 82.44 99 SER A C 1
ATOM 757 O O . SER A 1 99 ? 8.060 5.093 4.190 1.00 82.44 99 SER A O 1
ATOM 759 N N . LEU A 1 100 ? 7.691 5.356 1.990 1.00 81.19 100 LEU A N 1
ATOM 760 C CA . LEU A 1 100 ? 6.352 5.924 2.136 1.00 81.19 100 LEU A CA 1
ATOM 761 C C . LEU A 1 100 ? 5.384 4.943 2.819 1.00 81.19 100 LEU A C 1
ATOM 763 O O . LEU A 1 100 ? 4.594 5.343 3.673 1.00 81.19 100 LEU A O 1
ATOM 767 N N . ALA A 1 101 ? 5.474 3.653 2.488 1.00 79.25 101 ALA A N 1
ATOM 768 C CA . ALA A 1 101 ? 4.699 2.594 3.126 1.00 79.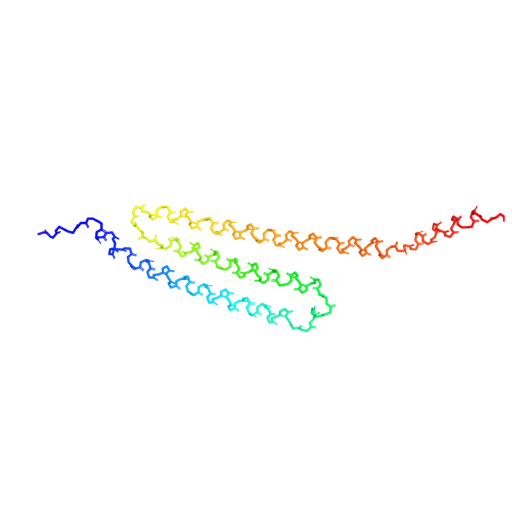25 101 ALA A CA 1
ATOM 769 C C . ALA A 1 101 ? 4.986 2.523 4.633 1.00 79.25 101 ALA A C 1
ATOM 771 O O . ALA A 1 101 ? 4.050 2.486 5.435 1.00 79.25 101 ALA A O 1
ATOM 772 N N . GLY A 1 102 ? 6.264 2.566 5.021 1.00 79.31 102 GLY A N 1
ATOM 773 C CA . GLY A 1 102 ? 6.672 2.615 6.426 1.00 79.31 102 GLY A CA 1
ATOM 774 C C . GLY A 1 102 ? 6.106 3.834 7.159 1.00 79.31 102 GLY A C 1
ATOM 775 O O . GLY A 1 102 ? 5.547 3.695 8.249 1.00 79.31 102 GLY A O 1
ATOM 776 N N . ALA A 1 103 ? 6.168 5.015 6.537 1.00 83.19 103 ALA A N 1
ATOM 777 C CA . ALA A 1 103 ? 5.623 6.246 7.104 1.00 83.19 103 ALA A CA 1
ATOM 778 C C . ALA A 1 103 ? 4.100 6.174 7.318 1.00 83.19 103 ALA A C 1
ATOM 780 O O . ALA A 1 103 ? 3.611 6.551 8.381 1.00 83.19 103 ALA A O 1
ATOM 781 N N . ILE A 1 104 ? 3.342 5.641 6.354 1.00 81.12 104 ILE A N 1
ATOM 782 C CA . ILE A 1 104 ? 1.883 5.483 6.476 1.00 81.12 104 ILE A CA 1
ATOM 783 C C . ILE A 1 104 ? 1.524 4.561 7.644 1.00 81.12 104 ILE A C 1
ATOM 785 O O . ILE A 1 104 ? 0.609 4.878 8.407 1.00 81.12 104 ILE A O 1
ATOM 789 N N . ILE A 1 105 ? 2.238 3.444 7.817 1.00 80.50 105 ILE A N 1
ATOM 790 C CA . ILE A 1 105 ? 2.010 2.535 8.949 1.00 80.50 105 ILE A CA 1
ATOM 791 C C . ILE A 1 105 ? 2.295 3.249 10.270 1.00 80.50 105 ILE A C 1
ATOM 793 O O . ILE A 1 105 ? 1.456 3.214 11.167 1.00 80.50 105 ILE A O 1
ATOM 797 N N . LEU A 1 106 ? 3.441 3.924 10.380 1.00 83.94 106 LEU A N 1
ATOM 798 C CA . LEU A 1 106 ? 3.829 4.669 11.580 1.00 83.94 106 LEU A CA 1
ATOM 799 C C . LEU A 1 106 ? 2.800 5.735 11.955 1.00 83.94 106 LEU A C 1
ATOM 801 O O . LEU A 1 106 ? 2.409 5.821 13.116 1.00 83.94 106 LEU A O 1
ATOM 805 N N . LEU A 1 107 ? 2.317 6.506 10.980 1.00 84.12 107 LEU A N 1
ATOM 806 C CA . LEU A 1 107 ? 1.287 7.519 11.208 1.00 84.12 107 LEU A CA 1
ATOM 807 C C . LEU A 1 107 ? -0.044 6.886 11.623 1.00 84.12 107 LEU A C 1
ATOM 809 O O . LEU A 1 107 ? -0.668 7.343 12.577 1.00 84.12 107 LEU A O 1
ATOM 813 N N . THR A 1 108 ? -0.461 5.808 10.956 1.00 82.50 108 THR A N 1
ATOM 814 C CA . THR A 1 108 ? -1.726 5.123 11.269 1.00 82.50 108 THR A CA 1
ATOM 815 C C . THR A 1 108 ? -1.693 4.510 12.671 1.00 82.50 108 THR A C 1
ATOM 817 O O . THR A 1 108 ? -2.643 4.667 13.437 1.00 82.50 108 THR A O 1
ATOM 820 N N . LEU A 1 109 ? -0.590 3.848 13.034 1.00 79.31 109 LEU A N 1
ATOM 821 C CA . LEU A 1 109 ? -0.386 3.294 14.372 1.00 79.31 109 LEU A CA 1
ATOM 822 C C . LEU A 1 109 ? -0.270 4.399 15.422 1.00 79.31 109 LEU A C 1
ATOM 824 O O . LEU A 1 109 ? -0.888 4.289 16.476 1.00 79.31 109 LEU A O 1
ATOM 828 N N . GLY A 1 110 ? 0.465 5.474 15.130 1.00 81.44 110 GLY A N 1
ATOM 829 C CA . GLY A 1 110 ? 0.618 6.616 16.028 1.00 81.44 110 GLY A CA 1
ATOM 830 C C . GLY A 1 110 ? -0.724 7.253 16.385 1.00 81.44 110 GLY A C 1
ATOM 831 O O . GLY A 1 110 ? -1.016 7.450 17.561 1.00 81.44 110 GLY A O 1
ATOM 832 N N . VAL A 1 111 ? -1.584 7.488 15.390 1.00 81.19 111 VAL A N 1
ATOM 833 C CA . VAL A 1 111 ? -2.944 8.006 15.615 1.00 81.19 111 VAL A CA 1
ATOM 834 C C . VAL A 1 111 ? -3.789 7.020 16.426 1.00 81.19 111 VAL A C 1
ATOM 836 O O . VAL A 1 111 ? -4.472 7.429 17.362 1.00 81.19 111 VAL A O 1
ATOM 839 N N . ALA A 1 112 ? -3.721 5.720 16.124 1.00 78.56 112 ALA A N 1
ATOM 840 C CA . ALA A 1 112 ? -4.459 4.708 16.879 1.00 78.56 112 ALA A CA 1
ATOM 841 C C . ALA A 1 112 ? -4.035 4.656 18.359 1.00 78.56 112 ALA A C 1
ATOM 843 O O . ALA A 1 112 ? -4.890 4.598 19.239 1.00 78.56 112 ALA A O 1
ATOM 844 N N . LEU A 1 113 ? -2.730 4.728 18.639 1.00 80.06 113 LEU A N 1
ATOM 845 C CA . LEU A 1 113 ? -2.179 4.776 19.996 1.00 80.06 113 LEU A CA 1
ATOM 846 C C . LEU A 1 113 ? -2.624 6.027 20.757 1.00 80.06 113 LEU A C 1
ATOM 848 O O . LEU A 1 113 ? -3.007 5.917 21.920 1.00 80.06 113 LEU A O 1
ATOM 852 N N . ILE A 1 114 ? -2.608 7.196 20.108 1.00 82.38 114 ILE A N 1
ATOM 853 C CA . ILE A 1 114 ? -3.086 8.446 20.713 1.00 82.38 114 ILE A CA 1
ATOM 854 C C . ILE A 1 114 ? -4.565 8.322 21.085 1.00 82.38 114 ILE A C 1
ATOM 856 O O . ILE A 1 114 ? -4.930 8.669 22.203 1.00 82.38 114 ILE A O 1
ATOM 860 N N . ASN A 1 115 ? -5.401 7.777 20.200 1.00 78.75 115 ASN A N 1
ATOM 861 C CA . ASN A 1 115 ? -6.826 7.606 20.488 1.00 78.75 115 ASN A CA 1
ATOM 862 C C . ASN A 1 115 ? -7.061 6.660 21.676 1.00 78.75 115 ASN A C 1
ATOM 864 O O . ASN A 1 115 ? -7.810 7.001 22.584 1.00 78.75 115 ASN A O 1
ATOM 868 N N . ILE A 1 116 ? -6.352 5.526 21.736 1.00 77.44 116 ILE A N 1
ATOM 869 C CA . ILE A 1 116 ? -6.425 4.599 22.881 1.00 77.44 116 ILE A CA 1
ATOM 870 C C . ILE A 1 116 ? -5.981 5.286 24.181 1.00 77.44 116 ILE A C 1
ATOM 872 O O . ILE A 1 116 ? -6.591 5.083 25.232 1.00 77.44 116 ILE A O 1
ATOM 876 N N . LEU A 1 117 ? -4.923 6.100 24.127 1.00 76.31 117 LEU A N 1
ATOM 877 C CA . LEU A 1 117 ? -4.427 6.842 25.284 1.00 76.31 117 LEU A CA 1
ATOM 878 C C . LEU A 1 117 ? -5.447 7.880 25.769 1.00 76.31 117 LEU A C 1
ATOM 880 O O . LEU A 1 117 ? -5.685 7.982 26.971 1.00 76.31 117 LEU A O 1
ATOM 884 N N . VAL A 1 118 ? -6.052 8.633 24.849 1.00 80.38 118 VAL A N 1
ATOM 885 C CA . VAL A 1 118 ? -7.086 9.625 25.170 1.00 80.38 118 VAL A CA 1
ATOM 886 C C . VAL A 1 118 ? -8.292 8.944 25.813 1.00 80.38 118 VAL A C 1
ATOM 888 O O . VAL A 1 118 ? -8.721 9.387 26.876 1.00 80.38 118 VAL A O 1
ATOM 891 N N . ASP A 1 119 ? -8.772 7.832 25.255 1.00 77.94 119 ASP A N 1
ATOM 892 C CA . ASP A 1 119 ? -9.878 7.055 25.828 1.00 77.94 119 ASP A CA 1
ATOM 893 C C . ASP A 1 119 ? -9.548 6.526 27.225 1.00 77.94 119 ASP A C 1
ATOM 895 O O . ASP A 1 119 ? -10.381 6.566 28.134 1.00 77.94 119 ASP A O 1
ATOM 899 N N . TYR A 1 120 ? -8.325 6.033 27.422 1.00 77.00 120 TYR A N 1
ATOM 900 C CA . TYR A 1 120 ? -7.866 5.550 28.720 1.00 77.00 120 TYR A CA 1
ATOM 901 C C . TYR A 1 120 ? -7.858 6.673 29.764 1.00 77.00 120 TYR A C 1
ATOM 903 O O . TYR A 1 120 ? -8.418 6.505 30.850 1.00 77.00 120 TYR A O 1
ATOM 911 N N . ILE A 1 121 ? -7.300 7.840 29.422 1.00 78.19 121 ILE A N 1
ATOM 912 C CA . ILE A 1 121 ? -7.292 9.017 30.299 1.00 78.19 121 ILE A CA 1
ATOM 913 C C . ILE A 1 121 ? -8.723 9.474 30.582 1.00 78.19 121 ILE A C 1
ATOM 915 O O . ILE A 1 121 ? -9.062 9.704 31.736 1.00 78.19 121 ILE A O 1
ATOM 919 N N . GLN A 1 122 ? -9.594 9.562 29.577 1.00 75.38 122 GLN A N 1
ATOM 920 C CA . GLN A 1 122 ? -10.989 9.956 29.779 1.00 75.38 122 GLN A CA 1
ATOM 921 C C . GLN A 1 122 ? -11.758 8.966 30.655 1.00 75.38 122 GLN A C 1
ATOM 923 O O . GLN A 1 122 ? -12.562 9.388 31.477 1.00 75.38 122 GLN A O 1
ATOM 928 N N . ARG A 1 123 ? -11.497 7.660 30.559 1.00 71.44 123 ARG A N 1
ATOM 929 C CA . ARG A 1 123 ? -12.094 6.667 31.466 1.00 71.44 123 ARG A CA 1
ATOM 930 C C . ARG A 1 123 ? -11.540 6.768 32.880 1.00 71.44 123 ARG A C 1
ATOM 932 O O . ARG A 1 123 ? -12.294 6.615 33.835 1.00 71.44 123 ARG A O 1
ATOM 939 N N . GLN A 1 124 ? -10.251 7.050 33.031 1.00 69.56 124 GLN A N 1
ATOM 940 C CA . GLN A 1 124 ? -9.619 7.157 34.343 1.00 69.56 124 GLN A CA 1
ATOM 941 C C . GLN A 1 124 ? -9.943 8.484 35.048 1.00 69.56 124 GLN A C 1
ATOM 943 O O . GLN A 1 124 ? -10.092 8.510 36.265 1.00 69.56 124 GLN A O 1
ATOM 948 N N . VAL A 1 125 ? -10.107 9.569 34.289 1.00 62.69 125 VAL A N 1
ATOM 949 C CA . VAL A 1 125 ? -10.422 10.917 34.786 1.00 62.69 125 VAL A CA 1
ATOM 950 C C . VAL A 1 125 ? -11.937 11.152 34.845 1.00 62.69 125 VAL A C 1
ATOM 952 O O . VAL A 1 125 ? -12.433 11.692 35.826 1.00 62.69 125 VAL A O 1
ATOM 955 N N . GLY A 1 126 ? -12.695 10.698 33.847 1.00 53.41 126 GLY A N 1
ATOM 956 C CA . GLY A 1 126 ? -14.161 10.793 33.782 1.00 53.41 126 GLY A CA 1
ATOM 957 C C . GLY A 1 126 ? -14.900 9.695 34.555 1.00 53.41 126 GLY A C 1
ATOM 958 O O . GLY A 1 126 ? -16.026 9.911 34.990 1.00 53.41 126 GLY A O 1
ATOM 959 N N . GLY A 1 127 ? -14.262 8.544 34.800 1.00 48.41 127 GLY A N 1
ATOM 960 C CA . GLY A 1 127 ? -14.718 7.540 35.77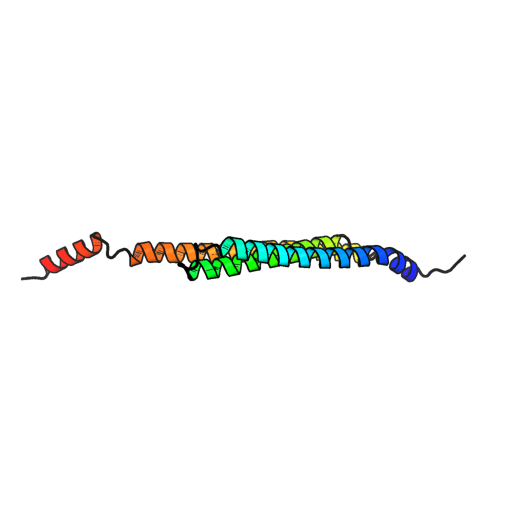2 1.00 48.41 127 GLY A CA 1
ATOM 961 C C . GLY A 1 127 ? -14.327 7.875 37.216 1.00 48.41 127 GLY A C 1
ATOM 962 O O . GLY A 1 127 ? -14.810 7.249 38.157 1.00 48.41 127 GLY A O 1
ATOM 963 N N . ALA A 1 128 ? -13.489 8.896 37.409 1.00 48.88 128 ALA A N 1
ATOM 964 C CA . ALA A 1 128 ? -13.168 9.456 38.708 1.00 48.88 128 ALA A CA 1
ATOM 965 C C . ALA A 1 128 ? -14.120 10.610 39.071 1.00 48.88 128 ALA A C 1
ATOM 967 O O . ALA A 1 128 ? -13.689 11.677 39.505 1.00 48.88 128 ALA A O 1
ATOM 968 N N . SER A 1 129 ? -15.421 10.317 39.149 1.00 51.56 129 SER A N 1
ATOM 969 C CA . SER A 1 129 ? -16.137 10.672 40.382 1.00 51.56 129 SER A CA 1
ATOM 970 C C . SER A 1 129 ? -15.510 9.842 41.507 1.00 51.56 129 SER A C 1
ATOM 972 O O . SER A 1 129 ? -16.091 8.865 41.980 1.00 51.56 129 SER A O 1
ATOM 974 N N . SER A 1 130 ? -14.233 10.096 41.810 1.00 55.72 130 SER A N 1
ATOM 975 C CA . SER A 1 130 ? -13.467 9.180 42.630 1.00 55.72 130 SER A CA 1
ATOM 976 C C . SER A 1 130 ? -14.154 9.119 43.991 1.00 55.72 130 SER A C 1
ATOM 978 O O . SER A 1 130 ? -14.592 10.153 44.504 1.00 55.72 130 SER A O 1
ATOM 980 N N . PRO A 1 131 ? -14.248 7.936 44.615 1.00 58.66 131 PRO A N 1
ATOM 981 C CA . PRO A 1 131 ? -14.627 7.826 46.022 1.00 58.66 131 PRO A CA 1
ATOM 982 C C . PRO A 1 131 ? -13.825 8.807 46.892 1.00 58.66 131 PRO A C 1
ATOM 984 O O . PRO A 1 131 ? -14.321 9.301 47.898 1.00 58.66 131 PRO A O 1
ATOM 987 N N . PHE A 1 132 ? -12.613 9.150 46.441 1.00 58.41 132 PHE A N 1
ATOM 988 C CA . PHE A 1 132 ? -11.778 10.221 46.961 1.00 58.41 132 PHE A CA 1
ATOM 989 C C . PHE A 1 132 ? -12.379 11.625 46.768 1.00 58.41 132 PHE A C 1
ATOM 991 O O . PHE A 1 132 ? -12.535 12.322 47.756 1.00 58.41 132 PHE A O 1
ATOM 998 N N . MET A 1 133 ? -12.795 12.042 45.568 1.00 57.66 133 MET A N 1
ATOM 999 C CA . MET A 1 133 ? -13.464 13.334 45.344 1.00 57.66 133 MET A CA 1
ATOM 1000 C C . MET A 1 133 ? -14.810 13.412 46.069 1.00 57.66 133 MET A C 1
ATOM 1002 O O . MET A 1 133 ? -15.117 14.448 46.644 1.00 57.66 133 MET A O 1
ATOM 1006 N N . ALA A 1 134 ? -15.577 12.321 46.128 1.00 60.72 134 ALA A N 1
ATOM 1007 C CA . ALA A 1 134 ? -16.796 12.249 46.937 1.00 60.72 134 ALA A CA 1
ATOM 1008 C C . ALA A 1 134 ? -16.499 12.361 48.447 1.00 60.72 134 ALA A C 1
ATOM 1010 O O . ALA A 1 134 ? -17.221 13.050 49.165 1.00 60.72 134 ALA A O 1
ATOM 1011 N N . SER A 1 135 ? -15.410 11.749 48.929 1.00 63.31 135 SER A N 1
ATOM 1012 C CA . SER A 1 135 ? -14.948 11.882 50.320 1.00 63.31 135 SER A CA 1
ATOM 1013 C C . SER A 1 135 ? -14.426 13.286 50.621 1.00 63.31 135 SER A C 1
ATOM 1015 O O . SER A 1 135 ? -14.763 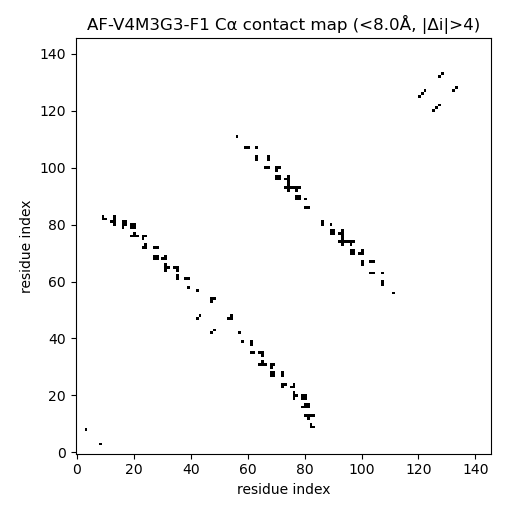13.843 51.656 1.00 63.31 135 SER A O 1
ATOM 1017 N N . VAL A 1 136 ? -13.674 13.899 49.706 1.00 63.69 136 VAL A N 1
ATOM 1018 C CA . VAL A 1 136 ? -13.190 15.281 49.822 1.00 63.69 136 VAL A CA 1
ATOM 1019 C C . VAL A 1 136 ? -14.368 16.257 49.828 1.00 63.69 136 VAL A C 1
ATOM 1021 O O . VAL A 1 136 ? -14.422 17.123 50.694 1.00 63.69 136 VAL A O 1
ATOM 1024 N N . PHE A 1 137 ? -15.362 16.082 48.951 1.00 66.12 137 PHE A N 1
ATOM 1025 C CA . PHE A 1 137 ? -16.588 16.885 48.968 1.00 66.12 137 PHE A CA 1
ATOM 1026 C C . PHE A 1 137 ? -17.407 16.684 50.248 1.00 66.12 137 PHE A C 1
ATOM 1028 O O . PHE A 1 137 ? -17.916 17.662 50.786 1.00 66.12 137 PHE A O 1
ATOM 1035 N N . ASN A 1 138 ? -17.514 15.460 50.774 1.00 69.75 138 ASN A N 1
ATOM 1036 C CA . ASN A 1 138 ? -18.211 15.211 52.039 1.00 69.75 138 ASN A CA 1
ATOM 1037 C C . ASN A 1 138 ? -17.476 15.812 53.244 1.00 69.75 138 ASN A C 1
ATOM 1039 O O . ASN A 1 138 ? -18.133 16.367 54.118 1.00 69.75 138 ASN A O 1
ATOM 1043 N N . ILE A 1 139 ? -16.140 15.761 53.278 1.00 68.56 139 ILE A N 1
ATOM 1044 C CA . ILE A 1 139 ? -15.325 16.381 54.335 1.00 68.56 139 ILE A CA 1
ATOM 1045 C C . ILE A 1 139 ? -15.422 17.911 54.261 1.00 68.56 139 ILE A C 1
ATOM 1047 O O . ILE A 1 139 ? -15.651 18.558 55.280 1.00 68.56 139 ILE A O 1
ATOM 1051 N N . LEU A 1 140 ? -15.318 18.494 53.062 1.00 61.91 140 LEU A N 1
ATOM 1052 C CA . LEU A 1 140 ? -15.465 19.939 52.858 1.00 61.91 140 LEU A CA 1
ATOM 1053 C C . LEU A 1 140 ? -16.882 20.425 53.196 1.00 61.91 140 LEU A C 1
ATOM 1055 O O . LEU A 1 140 ? -17.027 21.486 53.793 1.00 61.91 140 LEU A O 1
ATOM 1059 N N . LYS A 1 141 ? -17.916 19.633 52.881 1.00 61.62 141 LYS A N 1
ATOM 1060 C CA . LYS A 1 141 ? -19.312 19.927 53.233 1.00 61.62 141 LYS A CA 1
ATOM 1061 C C . LYS A 1 141 ? -19.568 19.835 54.741 1.00 61.62 141 LYS A C 1
ATOM 1063 O O . LYS A 1 141 ? -20.307 20.666 55.260 1.00 61.62 141 LYS A O 1
ATOM 1068 N N . LEU A 1 142 ? -18.948 18.874 55.438 1.00 60.94 142 LEU A N 1
ATOM 1069 C CA . LEU A 1 142 ? -19.011 18.761 56.903 1.00 60.94 142 LEU A CA 1
ATOM 1070 C C . LEU A 1 142 ? -18.324 19.944 57.600 1.00 60.94 142 LEU A C 1
ATOM 1072 O O . LEU A 1 142 ? -18.804 20.411 58.625 1.00 60.94 142 LEU A O 1
ATOM 1076 N N . ALA A 1 143 ? -17.212 20.428 57.040 1.00 54.56 143 ALA A N 1
ATOM 1077 C CA . ALA A 1 143 ? -16.467 21.570 57.567 1.00 54.56 143 ALA A CA 1
ATOM 1078 C C . ALA A 1 143 ? -17.144 22.928 57.288 1.00 54.56 143 ALA A C 1
ATOM 1080 O O . ALA A 1 143 ? -16.774 23.926 57.902 1.00 54.56 143 ALA A O 1
ATOM 1081 N N . SER A 1 144 ? -18.110 22.983 56.362 1.00 57.78 144 SER A N 1
ATOM 1082 C CA . SER A 1 144 ? -18.809 24.212 55.957 1.00 57.78 144 SER A CA 1
ATOM 1083 C C . SER A 1 144 ? -20.217 24.379 56.544 1.00 57.78 144 SER A C 1
ATOM 1085 O O . SER A 1 144 ? -20.879 25.372 56.246 1.00 57.78 144 SER A O 1
ATOM 1087 N N . THR A 1 145 ? -20.710 23.419 57.329 1.00 51.47 145 THR A N 1
ATOM 1088 C CA . THR A 1 145 ? -21.954 23.572 58.103 1.00 51.47 145 THR A CA 1
ATOM 1089 C C . THR A 1 145 ? -21.626 24.064 59.520 1.00 51.47 145 THR A C 1
ATOM 1091 O O . THR A 1 145 ? -20.746 23.464 60.134 1.00 51.47 145 THR A O 1
ATOM 1094 N N . PRO A 1 146 ? -22.271 25.147 60.004 1.00 51.59 146 PRO A N 1
ATOM 1095 C CA . PRO A 1 146 ? -21.968 25.790 61.287 1.00 51.59 146 PRO A CA 1
ATOM 1096 C C . PRO A 1 146 ? -22.260 24.912 62.508 1.00 51.59 146 PRO A C 1
ATOM 1098 O O . PRO A 1 146 ? -23.152 24.036 62.413 1.00 51.59 146 PRO A O 1
#

Mean predicted aligned error: 13.27 Å

Sequence (146 aa):
MAWYSPLIHALTQSLPSIVEFIVIVIIGIMVAYGVAAVLRRALLLKYFDQYPEVKGLLGLSVGAVKAFIILVTLAIAFAVLKLGPATVYMQEVANYPLSLAGAIILLTLGVALINILVDYIQRQVGGASSPFMASVFNILKLASTP

Nearest PDB structures (foldseek):
  8akz-assembly1_0  TM=2.276E-01  e=4.560E+00  Synechocystis sp. PCC 6803